Protein AF-A0A1V5LMK2-F1 (afdb_monomer_lite)

Sequence (177 aa):
MLDIDRYEDEAGDRGRWYGKYRAFVRDTRDPERLGRLRLEIPAVLGVGPEHWSQWASPCLPYGGNPDCGFYLIPEVGASVWAEFEGGDVQSPIWSGVWLAGTNPGEMPAEAAASPTTCKVLKTAAGHVLLFEDAPDGMRVTLASAGDLIFSDGAGSEIRLTGGAIRIQAAGQVLINS

Radius of gyration: 23.3 Å; chains: 1; bounding box: 78×41×58 Å

Foldseek 3Di:
DDDPPPPDDPPPPVQFAADKFKWFFADQPDPVPQLWTWIDGCVRQRDDPVSTADGAHEPFPFDPDPPDGDDDRDDGGFIWIWGADRRDSNHIHTYDGDWPQDVVTPDDVQCVVPVPFKDWDADPLGFIFIAGRPPVDGDTDGDDNAKDWDDPVPWFIWIDGPNDTDGDDPDDDDDDD

Secondary structure (DSSP, 8-state):
---------SSS-TT---S-EEEEEEE---TT-S--BEEE-TTTT-SSGGGPPS-BEE--SSB-STT-B---PPPTT-EEEEEEGGG-TTSEEEEEE-----SS-SS-HHHHHSTTTEEEEE-TT--EEEEE--TTT-EEEEE-SS-EEEE-SSS-EEEEETTEEEEE-SS------

Structure (mmCIF, N/CA/C/O backbone):
data_AF-A0A1V5LMK2-F1
#
_entry.id   AF-A0A1V5LMK2-F1
#
loop_
_atom_site.group_PDB
_atom_site.id
_atom_site.type_symbol
_atom_site.label_atom_id
_atom_site.label_alt_id
_atom_site.label_comp_id
_atom_site.label_asym_id
_atom_site.label_entity_id
_atom_site.label_seq_id
_atom_site.pdbx_PDB_ins_code
_atom_site.Cartn_x
_atom_site.Cartn_y
_atom_site.Cartn_z
_atom_site.occupancy
_atom_site.B_iso_or_equiv
_atom_site.auth_seq_id
_atom_site.auth_comp_id
_atom_site.auth_asym_id
_atom_site.auth_atom_id
_atom_site.pdbx_PDB_model_num
ATOM 1 N N . MET A 1 1 ? 52.773 17.654 -7.314 1.00 42.59 1 MET A N 1
ATOM 2 C CA . MET A 1 1 ? 52.329 17.139 -8.621 1.00 42.59 1 MET A CA 1
ATOM 3 C C . MET A 1 1 ? 51.916 15.710 -8.341 1.00 42.59 1 MET A C 1
ATOM 5 O O . MET A 1 1 ? 52.795 14.892 -8.138 1.00 42.59 1 MET A O 1
ATOM 9 N N . LEU A 1 2 ? 50.628 15.502 -8.059 1.00 40.47 2 LEU A N 1
ATOM 10 C CA . LEU A 1 2 ? 50.085 14.210 -7.635 1.00 40.47 2 LEU A CA 1
ATOM 11 C C . LEU A 1 2 ? 49.504 13.497 -8.853 1.00 40.47 2 LEU A C 1
ATOM 13 O O . LEU A 1 2 ? 48.941 14.152 -9.733 1.00 40.47 2 LEU A O 1
ATOM 17 N N . ASP A 1 3 ? 49.732 12.191 -8.871 1.00 40.56 3 ASP A N 1
ATOM 18 C CA . ASP A 1 3 ? 49.658 11.291 -10.010 1.00 40.56 3 ASP A CA 1
ATOM 19 C C . ASP A 1 3 ? 48.294 11.215 -10.705 1.00 40.56 3 ASP A C 1
ATOM 21 O O . ASP A 1 3 ? 47.223 11.319 -10.107 1.00 40.56 3 ASP A O 1
ATOM 25 N N . ILE A 1 4 ? 48.396 11.024 -12.019 1.00 51.50 4 ILE A N 1
ATOM 26 C CA . ILE A 1 4 ? 47.347 10.947 -13.039 1.00 51.50 4 ILE A CA 1
ATOM 27 C C . ILE A 1 4 ? 46.766 9.518 -13.144 1.00 51.50 4 ILE A C 1
ATOM 29 O O . ILE A 1 4 ? 46.299 9.101 -14.195 1.00 51.50 4 ILE A O 1
ATOM 33 N N . ASP A 1 5 ? 46.675 8.766 -12.046 1.00 45.56 5 ASP A N 1
ATOM 34 C CA . ASP A 1 5 ? 46.063 7.420 -12.054 1.00 45.56 5 ASP A CA 1
ATOM 35 C C . ASP A 1 5 ? 44.532 7.471 -11.925 1.00 45.56 5 ASP A C 1
ATOM 37 O O . ASP A 1 5 ? 43.902 6.810 -11.102 1.00 45.56 5 ASP A O 1
ATOM 41 N N . ARG A 1 6 ? 43.908 8.293 -12.770 1.00 50.88 6 ARG A N 1
ATOM 42 C CA . ARG A 1 6 ? 42.454 8.390 -12.929 1.00 50.88 6 ARG A CA 1
ATOM 43 C C . ARG A 1 6 ? 42.060 7.933 -14.333 1.00 50.88 6 ARG A C 1
ATOM 45 O O . ARG A 1 6 ? 41.494 8.710 -15.089 1.00 50.88 6 ARG A O 1
ATOM 52 N N . TYR A 1 7 ? 42.414 6.699 -14.692 1.00 45.28 7 TYR A N 1
ATOM 53 C CA . TYR A 1 7 ? 42.065 6.099 -15.987 1.00 45.28 7 TYR A CA 1
ATOM 54 C C . TYR A 1 7 ? 41.917 4.569 -15.926 1.00 45.28 7 TYR A C 1
ATOM 56 O O . TYR A 1 7 ? 42.519 3.861 -16.718 1.00 45.28 7 TYR A O 1
ATOM 64 N N . GLU A 1 8 ? 41.071 4.047 -15.035 1.00 47.47 8 GLU A N 1
ATOM 65 C CA . GLU A 1 8 ? 40.502 2.693 -15.189 1.00 47.47 8 GLU A CA 1
ATOM 66 C C . GLU A 1 8 ? 39.057 2.637 -14.663 1.00 47.47 8 GLU A C 1
ATOM 68 O O . GLU A 1 8 ? 38.775 1.943 -13.694 1.00 47.47 8 GLU A O 1
ATOM 73 N N . ASP A 1 9 ? 38.119 3.374 -15.277 1.00 49.19 9 ASP A N 1
ATOM 74 C CA . ASP A 1 9 ? 36.693 3.215 -14.927 1.00 49.19 9 ASP A CA 1
ATOM 75 C C . ASP A 1 9 ? 35.714 3.462 -16.096 1.00 49.19 9 ASP A C 1
ATOM 77 O O . ASP A 1 9 ? 34.668 4.083 -15.946 1.00 49.19 9 ASP A O 1
ATOM 81 N N . GLU A 1 10 ? 36.032 2.975 -17.304 1.00 46.38 10 GLU A N 1
ATOM 82 C CA . GLU A 1 10 ? 35.121 3.057 -18.471 1.00 46.38 10 GLU A CA 1
ATOM 83 C C . GLU A 1 10 ? 34.583 1.695 -18.963 1.00 46.38 10 GLU A C 1
ATOM 85 O O . GLU A 1 10 ? 34.046 1.583 -20.070 1.00 46.38 10 GLU A O 1
ATOM 90 N N . ALA A 1 11 ? 34.664 0.647 -18.134 1.00 46.28 11 ALA A N 1
ATOM 91 C CA . ALA A 1 11 ? 34.114 -0.678 -18.455 1.00 46.28 11 ALA A CA 1
ATOM 92 C C . ALA A 1 11 ? 32.993 -1.164 -17.510 1.00 46.28 11 ALA A C 1
ATOM 94 O O . ALA A 1 11 ? 32.276 -2.094 -17.874 1.00 46.28 11 ALA A O 1
ATOM 95 N N . GLY A 1 12 ? 32.798 -0.545 -16.336 1.00 47.97 12 GLY A N 1
ATOM 96 C CA . GLY A 1 12 ? 31.857 -1.020 -15.304 1.00 47.97 12 GLY A CA 1
ATOM 97 C C . GLY A 1 12 ? 30.415 -0.498 -15.393 1.00 47.97 12 GLY A C 1
ATOM 98 O O . GLY A 1 12 ? 29.523 -1.086 -14.781 1.00 47.97 12 GLY A O 1
ATOM 99 N N . ASP A 1 13 ? 30.169 0.572 -16.158 1.00 56.38 13 ASP A N 1
ATOM 100 C CA . ASP A 1 13 ? 28.913 1.345 -16.085 1.00 56.38 13 ASP A CA 1
ATOM 101 C C . ASP A 1 13 ? 28.023 1.253 -17.344 1.00 56.38 13 ASP A C 1
ATOM 103 O O . ASP A 1 13 ? 26.894 1.740 -17.388 1.00 56.38 13 ASP A O 1
ATOM 107 N N . ARG A 1 14 ? 28.490 0.576 -18.401 1.00 59.84 14 ARG A N 1
ATOM 108 C CA . ARG A 1 14 ? 27.712 0.374 -19.636 1.00 59.84 14 ARG A CA 1
ATOM 109 C C . ARG A 1 14 ? 26.662 -0.724 -19.441 1.00 59.84 14 ARG A C 1
ATOM 111 O O . ARG A 1 14 ? 26.845 -1.849 -19.892 1.00 59.84 14 ARG A O 1
ATOM 118 N N . GLY A 1 15 ? 25.567 -0.395 -18.762 1.00 77.06 15 GLY A N 1
ATOM 119 C CA . GLY A 1 15 ? 24.418 -1.293 -18.575 1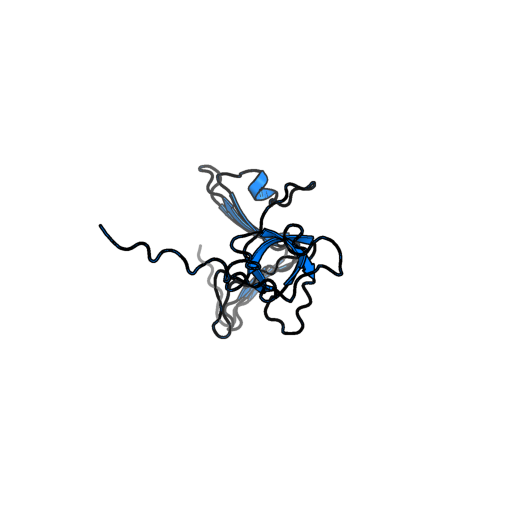.00 77.06 15 GLY A CA 1
ATOM 120 C C . GLY A 1 15 ? 23.836 -1.321 -17.164 1.00 77.06 15 GLY A C 1
ATOM 121 O O . GLY A 1 15 ? 22.973 -2.155 -16.893 1.00 77.06 15 GLY A O 1
ATOM 122 N N . ARG A 1 16 ? 24.295 -0.439 -16.271 1.00 92.19 16 ARG A N 1
ATOM 123 C CA . ARG A 1 16 ? 23.738 -0.286 -14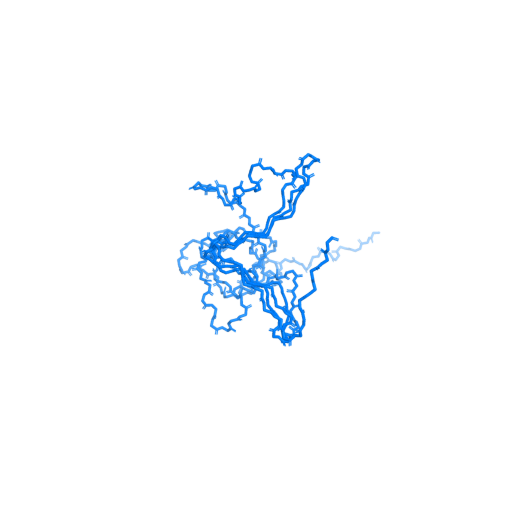.927 1.00 92.19 16 ARG A CA 1
ATOM 124 C C . ARG A 1 16 ? 22.687 0.819 -14.905 1.00 92.19 16 ARG A C 1
ATOM 126 O O . ARG A 1 16 ? 22.849 1.862 -15.532 1.00 92.19 16 ARG A O 1
ATOM 133 N N . TRP A 1 17 ? 21.607 0.577 -14.172 1.00 93.94 17 TRP A N 1
ATOM 134 C CA . TRP A 1 17 ? 20.465 1.482 -14.068 1.00 93.94 17 TRP A CA 1
ATOM 135 C C . TRP A 1 17 ? 20.308 1.954 -12.630 1.00 93.94 17 TRP A C 1
ATOM 137 O O . TRP A 1 17 ? 19.634 1.324 -11.816 1.00 93.94 17 TRP A O 1
ATOM 147 N N . TYR A 1 18 ? 20.976 3.055 -12.302 1.00 94.06 18 TYR A N 1
ATOM 148 C CA . TYR A 1 18 ? 20.921 3.636 -10.966 1.00 94.06 18 TYR A CA 1
ATOM 149 C C . TYR A 1 18 ? 19.810 4.680 -10.846 1.00 94.06 18 TYR A C 1
ATOM 151 O O . TYR A 1 18 ? 19.643 5.544 -11.706 1.00 94.06 18 TYR A O 1
ATOM 159 N N . GLY A 1 19 ? 19.099 4.645 -9.719 1.00 95.00 19 GLY A N 1
ATOM 160 C CA . GLY A 1 19 ? 18.057 5.608 -9.374 1.00 95.00 19 GLY A CA 1
ATOM 161 C C . GLY A 1 19 ? 16.657 5.003 -9.373 1.00 95.00 19 GLY A C 1
ATOM 162 O O . GLY A 1 19 ? 16.488 3.786 -9.383 1.00 95.00 19 GLY A O 1
ATOM 163 N N . LYS A 1 20 ? 15.651 5.883 -9.322 1.00 97.69 20 LYS A N 1
ATOM 164 C CA . LYS A 1 20 ? 14.232 5.516 -9.288 1.00 97.69 20 LYS A CA 1
ATOM 165 C C . LYS A 1 20 ? 13.582 5.773 -10.641 1.00 97.69 20 LYS A C 1
ATOM 167 O O . LYS A 1 20 ? 13.684 6.871 -11.187 1.00 97.69 20 LYS A O 1
ATOM 172 N N . TYR A 1 21 ? 12.844 4.789 -11.131 1.00 97.94 21 TYR A N 1
ATOM 173 C CA . TYR A 1 21 ? 12.159 4.829 -12.417 1.00 97.94 21 TYR A CA 1
ATOM 174 C C . TYR A 1 21 ? 10.651 4.729 -12.219 1.00 97.94 21 TYR A C 1
ATOM 176 O O . TYR A 1 21 ? 10.168 3.985 -11.367 1.00 97.94 21 TYR A O 1
ATOM 184 N N . ARG A 1 22 ? 9.886 5.498 -12.999 1.00 97.62 22 ARG A N 1
ATOM 185 C CA . ARG A 1 22 ? 8.422 5.400 -13.000 1.00 97.62 22 ARG A CA 1
ATOM 186 C C . ARG A 1 22 ? 8.023 4.032 -13.538 1.00 97.62 22 ARG A C 1
ATOM 188 O O . ARG A 1 22 ? 8.468 3.650 -14.621 1.00 97.62 22 ARG A O 1
ATOM 195 N N . ALA A 1 23 ? 7.174 3.338 -12.796 1.00 97.81 23 ALA A N 1
ATOM 196 C CA . ALA A 1 23 ? 6.692 2.028 -13.172 1.00 97.81 23 ALA A CA 1
ATOM 197 C C . ALA A 1 23 ? 5.205 1.861 -12.864 1.00 97.81 23 ALA A C 1
ATOM 199 O O . ALA A 1 23 ? 4.653 2.534 -11.988 1.00 97.81 23 ALA A O 1
ATOM 200 N N . PHE A 1 24 ? 4.580 0.936 -13.585 1.00 97.50 24 PHE A N 1
ATOM 201 C CA . PHE A 1 24 ? 3.186 0.558 -13.399 1.00 97.50 24 PHE A CA 1
ATOM 202 C C . PHE A 1 24 ? 3.090 -0.922 -13.060 1.00 97.50 24 PHE A C 1
ATOM 204 O O . PHE A 1 24 ? 3.737 -1.756 -13.697 1.00 97.50 24 PHE A O 1
ATOM 211 N N . VAL A 1 25 ? 2.260 -1.260 -12.079 1.00 97.88 25 VAL A N 1
ATOM 212 C CA . VAL A 1 25 ? 2.021 -2.649 -11.684 1.00 97.88 25 VAL A CA 1
ATOM 213 C C . VAL A 1 25 ? 1.224 -3.358 -12.773 1.00 97.88 25 VAL A C 1
ATOM 215 O O . VAL A 1 25 ? 0.182 -2.874 -13.223 1.00 97.88 25 VAL A O 1
ATOM 218 N N . ARG A 1 26 ? 1.707 -4.523 -13.199 1.00 98.12 26 ARG A N 1
ATOM 219 C CA . ARG A 1 26 ? 1.085 -5.333 -14.254 1.00 98.12 26 ARG A CA 1
ATOM 220 C C . ARG A 1 26 ? 0.679 -6.725 -13.792 1.00 98.12 26 ARG A C 1
ATOM 222 O O . ARG A 1 26 ? -0.303 -7.256 -14.300 1.00 98.12 26 ARG A O 1
ATOM 229 N N . ASP A 1 27 ? 1.375 -7.287 -12.806 1.00 97.88 27 ASP A N 1
ATOM 230 C CA . ASP A 1 27 ? 0.993 -8.558 -12.189 1.00 97.88 27 ASP A CA 1
ATOM 231 C C . ASP A 1 27 ? 1.322 -8.570 -10.694 1.00 97.88 27 ASP A C 1
ATOM 233 O O . ASP A 1 27 ? 2.418 -8.181 -10.290 1.00 97.88 27 ASP A O 1
ATOM 237 N N . THR A 1 28 ? 0.371 -9.042 -9.891 1.00 97.12 28 THR A N 1
ATOM 238 C CA . THR A 1 28 ? 0.468 -9.194 -8.430 1.00 97.12 28 THR A CA 1
ATOM 239 C C . THR A 1 28 ? 0.447 -10.665 -7.996 1.00 97.12 28 THR A C 1
ATOM 241 O O . THR A 1 28 ? 0.516 -10.964 -6.805 1.00 97.12 28 THR A O 1
ATOM 244 N N . ARG A 1 29 ? 0.340 -11.613 -8.940 1.00 96.94 29 ARG A N 1
ATOM 245 C CA . ARG A 1 29 ? 0.211 -13.056 -8.669 1.00 96.94 29 ARG A CA 1
ATOM 246 C C . ARG A 1 29 ? 1.571 -13.708 -8.433 1.00 96.94 29 ARG A C 1
ATOM 248 O O . ARG A 1 29 ? 1.967 -14.620 -9.159 1.00 96.94 29 ARG A O 1
ATOM 255 N N . ASP A 1 30 ? 2.284 -13.220 -7.426 1.00 97.06 30 ASP A N 1
ATOM 256 C CA . ASP A 1 30 ? 3.592 -13.738 -7.037 1.00 97.06 30 ASP A CA 1
ATOM 257 C C . ASP A 1 30 ? 3.495 -15.223 -6.628 1.00 97.06 30 ASP A C 1
ATOM 259 O O . ASP A 1 30 ? 2.848 -15.536 -5.620 1.00 97.06 30 ASP A O 1
ATOM 263 N N . PRO A 1 31 ? 4.143 -16.152 -7.361 1.00 97.12 31 PRO A N 1
ATOM 264 C CA . PRO A 1 31 ? 4.086 -17.577 -7.046 1.00 97.12 31 PRO A CA 1
ATOM 265 C C . PRO A 1 31 ? 4.728 -17.921 -5.695 1.00 97.12 31 PRO A C 1
ATOM 267 O O . PRO A 1 31 ? 4.338 -18.913 -5.082 1.00 97.12 31 PRO A O 1
ATOM 270 N N . GLU A 1 32 ? 5.671 -17.108 -5.209 1.00 96.75 32 GLU A N 1
ATOM 271 C CA . GLU A 1 32 ? 6.352 -17.332 -3.924 1.00 96.75 32 GLU A CA 1
ATOM 272 C C . GLU A 1 32 ? 5.689 -16.590 -2.760 1.00 96.75 32 GLU A C 1
ATOM 274 O O . GLU A 1 32 ? 6.059 -16.810 -1.610 1.00 96.75 32 GLU A O 1
ATOM 279 N N . ARG A 1 33 ? 4.670 -15.762 -3.034 1.00 93.50 33 ARG A N 1
ATOM 280 C CA . ARG A 1 33 ? 3.903 -15.015 -2.019 1.00 93.50 33 ARG A CA 1
ATOM 281 C C . ARG A 1 33 ? 4.780 -14.129 -1.123 1.00 93.50 33 ARG A C 1
ATOM 283 O O . ARG A 1 33 ? 4.515 -13.991 0.067 1.00 93.50 33 ARG A O 1
ATOM 290 N N . LEU A 1 34 ? 5.800 -13.509 -1.708 1.00 94.81 34 LEU A N 1
ATOM 291 C CA . LEU A 1 34 ? 6.728 -12.598 -1.036 1.00 94.81 34 LEU A CA 1
ATOM 292 C C . LEU A 1 34 ? 6.326 -11.124 -1.206 1.00 94.81 34 LEU A C 1
ATOM 294 O O . LEU A 1 34 ? 7.040 -10.236 -0.750 1.00 94.81 34 LEU A O 1
ATOM 298 N N . GLY A 1 35 ? 5.203 -10.845 -1.874 1.00 95.69 35 GLY A N 1
ATOM 299 C CA . GLY A 1 35 ? 4.771 -9.482 -2.195 1.00 95.69 35 GLY A CA 1
ATOM 300 C C . GLY A 1 35 ? 5.497 -8.891 -3.404 1.00 95.69 35 GLY A C 1
ATOM 301 O O . GLY A 1 35 ? 5.582 -7.668 -3.540 1.00 95.69 35 GLY A O 1
ATOM 302 N N . ARG A 1 36 ? 6.048 -9.745 -4.278 1.00 98.19 36 ARG A N 1
ATOM 303 C CA . ARG A 1 36 ? 6.710 -9.295 -5.504 1.00 98.19 36 ARG A CA 1
ATOM 304 C C . ARG A 1 36 ? 5.701 -8.873 -6.563 1.00 98.19 36 ARG A C 1
ATOM 306 O O . ARG A 1 36 ? 4.584 -9.384 -6.615 1.00 98.19 36 ARG A O 1
ATOM 313 N N . LEU A 1 37 ? 6.123 -7.976 -7.449 1.00 98.50 37 LEU A N 1
ATOM 314 C CA . LEU A 1 37 ? 5.290 -7.440 -8.529 1.00 98.50 37 LEU A CA 1
ATOM 315 C C . LEU A 1 37 ? 5.981 -7.588 -9.882 1.00 98.50 37 LEU A C 1
ATOM 317 O O . LEU A 1 37 ? 7.195 -7.439 -9.970 1.00 98.50 37 LEU A O 1
ATOM 321 N N . ARG A 1 38 ? 5.221 -7.809 -10.957 1.00 98.38 38 ARG A N 1
ATOM 322 C CA . ARG A 1 38 ? 5.725 -7.515 -12.307 1.00 98.38 38 ARG A CA 1
ATOM 323 C C . ARG A 1 38 ? 5.396 -6.082 -12.666 1.00 98.38 38 ARG A C 1
ATOM 325 O O . ARG A 1 38 ? 4.249 -5.650 -12.519 1.00 98.38 38 ARG A O 1
ATOM 332 N N . LEU A 1 39 ? 6.403 -5.373 -13.154 1.00 98.56 39 LEU A N 1
ATOM 333 C CA . LEU A 1 39 ? 6.328 -3.955 -13.450 1.00 98.56 39 LEU A CA 1
ATOM 334 C C . LEU A 1 39 ? 6.522 -3.709 -14.942 1.00 98.56 39 LEU A C 1
ATOM 336 O O . LEU A 1 39 ? 7.379 -4.315 -15.578 1.00 98.56 39 LEU A O 1
ATOM 340 N N . GLU A 1 40 ? 5.776 -2.759 -15.484 1.00 98.44 40 GLU A N 1
ATOM 341 C CA . GLU A 1 40 ? 6.137 -2.095 -16.732 1.00 98.44 40 GLU A CA 1
ATOM 342 C C . GLU A 1 40 ? 6.960 -0.856 -16.391 1.00 98.44 40 GLU A C 1
ATOM 344 O O . GLU A 1 40 ? 6.492 0.002 -15.640 1.00 98.44 40 GLU A O 1
ATOM 349 N N . ILE A 1 41 ? 8.183 -0.773 -16.921 1.00 98.06 41 ILE A N 1
ATOM 350 C CA . ILE A 1 41 ? 9.141 0.304 -16.634 1.00 98.06 41 ILE A CA 1
ATOM 351 C C . ILE A 1 41 ? 9.524 0.967 -17.968 1.00 98.06 41 ILE A C 1
ATOM 353 O O . ILE A 1 41 ? 10.566 0.627 -18.540 1.00 98.06 41 ILE A O 1
ATOM 357 N N . PRO A 1 42 ? 8.711 1.908 -18.491 1.00 97.00 42 PRO A N 1
ATOM 358 C CA . PRO A 1 42 ? 8.852 2.403 -19.864 1.00 97.00 42 PRO A CA 1
ATOM 359 C C . PRO A 1 42 ? 10.236 2.961 -20.201 1.00 97.00 42 PRO A C 1
ATOM 361 O O . PRO A 1 42 ? 10.732 2.761 -21.303 1.00 97.00 42 PRO A O 1
ATOM 364 N N . ALA A 1 43 ? 10.873 3.638 -19.242 1.00 96.25 43 ALA A N 1
ATOM 365 C CA . ALA A 1 43 ? 12.173 4.277 -19.438 1.00 96.25 43 ALA A CA 1
ATOM 366 C C . ALA A 1 43 ? 13.362 3.297 -19.489 1.00 96.25 43 ALA A C 1
ATOM 368 O O . ALA A 1 43 ? 14.449 3.710 -19.881 1.00 96.25 43 ALA A O 1
ATOM 369 N N . VAL A 1 44 ? 13.175 2.039 -19.068 1.00 96.19 44 VAL A N 1
ATOM 370 C CA . VAL A 1 44 ? 14.266 1.060 -18.903 1.00 96.19 44 VAL A CA 1
ATOM 371 C C . VAL A 1 44 ? 14.023 -0.197 -19.728 1.00 96.19 44 VAL A C 1
ATOM 373 O O . VAL A 1 44 ? 14.898 -0.624 -20.474 1.00 96.19 44 VAL A O 1
ATOM 376 N N . LEU A 1 45 ? 12.834 -0.787 -19.605 1.00 96.25 45 LEU A N 1
ATOM 377 C CA . LEU A 1 45 ? 12.500 -2.070 -20.224 1.00 96.25 45 LEU A CA 1
ATOM 378 C C . LEU A 1 45 ? 11.658 -1.936 -21.493 1.00 96.25 45 LEU A C 1
ATOM 380 O O . LEU A 1 45 ? 11.616 -2.876 -22.281 1.00 96.25 45 LEU A O 1
ATOM 384 N N . GLY A 1 46 ? 11.022 -0.781 -21.705 1.00 95.88 46 GLY A N 1
ATOM 385 C CA . GLY A 1 46 ? 10.046 -0.568 -22.770 1.00 95.88 46 GLY A CA 1
ATOM 386 C C . GLY A 1 46 ? 8.603 -0.752 -22.296 1.00 95.88 46 GLY A C 1
ATOM 387 O O . GLY A 1 46 ? 8.316 -0.815 -21.099 1.00 95.88 46 GLY A O 1
ATOM 388 N N . VAL A 1 47 ? 7.679 -0.780 -23.255 1.00 96.69 47 VAL A N 1
ATOM 389 C CA . VAL A 1 47 ? 6.229 -0.859 -23.026 1.00 96.69 47 VAL A CA 1
ATOM 390 C C . VAL A 1 47 ? 5.700 -2.097 -23.731 1.00 96.69 47 VAL A C 1
ATOM 392 O O . VAL A 1 47 ? 6.050 -2.320 -24.883 1.00 96.69 47 VAL A O 1
ATOM 395 N N . GLY A 1 48 ? 4.834 -2.861 -23.067 1.00 95.25 48 GLY A N 1
ATOM 396 C CA . GLY A 1 48 ? 4.251 -4.086 -23.616 1.00 95.25 48 GLY A CA 1
ATOM 397 C C . GLY A 1 48 ? 4.458 -5.298 -22.697 1.00 95.25 48 GLY A C 1
ATOM 398 O O . GLY A 1 48 ? 5.394 -5.298 -21.895 1.00 95.25 48 GLY A O 1
ATOM 399 N N . PRO A 1 49 ? 3.592 -6.329 -22.765 1.00 94.94 49 PRO A N 1
ATOM 400 C CA . PRO A 1 49 ? 3.687 -7.535 -21.931 1.00 94.94 49 PRO A CA 1
ATOM 401 C C . PRO A 1 49 ? 5.025 -8.282 -21.996 1.00 94.94 49 PRO A C 1
ATOM 403 O O . PRO A 1 49 ? 5.447 -8.895 -21.018 1.00 94.94 49 PRO A O 1
ATOM 406 N N . GLU A 1 50 ? 5.696 -8.227 -23.139 1.00 95.94 50 GLU A N 1
ATOM 407 C CA . GLU A 1 50 ? 7.014 -8.803 -23.401 1.00 95.94 50 GLU A CA 1
ATOM 408 C C . GLU A 1 50 ? 8.160 -8.045 -22.712 1.00 95.94 50 GLU A C 1
ATOM 410 O O . GLU A 1 50 ? 9.249 -8.591 -22.551 1.00 95.94 50 GLU A O 1
ATOM 415 N N . HIS A 1 51 ? 7.894 -6.811 -22.278 1.00 96.44 51 HIS A N 1
ATOM 416 C CA . HIS A 1 51 ? 8.838 -5.898 -21.635 1.00 96.44 51 HIS A CA 1
ATOM 417 C C . HIS A 1 51 ? 8.618 -5.775 -20.120 1.00 96.44 51 HIS A C 1
ATOM 419 O O . HIS A 1 51 ? 9.232 -4.935 -19.462 1.00 96.44 51 HIS A O 1
ATOM 425 N N . TRP A 1 52 ? 7.730 -6.582 -19.534 1.00 98.00 52 TRP A N 1
ATOM 426 C CA . TRP A 1 52 ? 7.544 -6.576 -18.086 1.00 98.00 52 TRP A CA 1
ATOM 427 C C . TRP A 1 52 ? 8.792 -7.091 -17.368 1.00 98.00 52 TRP A C 1
ATOM 429 O O . TRP A 1 52 ? 9.479 -7.999 -17.837 1.00 98.00 52 TRP A O 1
ATOM 439 N N . SER A 1 53 ? 9.070 -6.514 -16.203 1.00 98.19 53 SER A N 1
ATOM 440 C CA . SER A 1 53 ? 10.203 -6.897 -15.371 1.00 98.19 53 SER A CA 1
ATOM 441 C C . SER A 1 53 ? 10.108 -8.352 -14.897 1.00 98.19 53 SER A C 1
ATOM 443 O O . SER A 1 53 ? 9.029 -8.957 -14.851 1.00 98.19 53 SER A O 1
ATOM 445 N N . GLN A 1 54 ? 11.237 -8.881 -14.419 1.00 97.62 54 GLN A N 1
ATOM 446 C CA . GLN A 1 54 ? 11.210 -9.995 -13.469 1.00 97.62 54 GLN A CA 1
ATOM 447 C C . GLN A 1 54 ? 10.383 -9.616 -12.225 1.00 97.62 54 GLN A C 1
ATOM 449 O O . GLN A 1 54 ? 9.999 -8.456 -12.040 1.00 97.62 54 GLN A O 1
ATOM 454 N N . TRP A 1 55 ? 10.092 -10.593 -11.365 1.00 98.38 55 TRP A N 1
ATOM 455 C CA . TRP A 1 55 ? 9.403 -10.342 -10.099 1.00 98.38 55 TRP A CA 1
ATOM 456 C C . TRP A 1 55 ? 10.211 -9.376 -9.227 1.00 98.38 55 TRP A C 1
ATOM 458 O O . TRP A 1 55 ? 11.246 -9.744 -8.683 1.00 98.38 55 TRP A O 1
ATOM 468 N N . ALA A 1 56 ? 9.723 -8.144 -9.106 1.00 98.62 56 ALA A N 1
ATOM 469 C CA . ALA A 1 56 ? 10.359 -7.082 -8.354 1.00 98.62 56 ALA A CA 1
ATOM 470 C C . ALA A 1 56 ? 10.150 -7.276 -6.856 1.00 98.62 56 ALA A C 1
ATOM 472 O O . ALA A 1 56 ? 9.008 -7.386 -6.405 1.00 98.62 56 ALA A O 1
ATOM 473 N N . SER A 1 57 ? 11.240 -7.295 -6.096 1.00 98.12 57 SER A N 1
ATOM 474 C CA . SER A 1 57 ? 11.219 -7.422 -4.638 1.00 98.12 57 SER A CA 1
ATOM 475 C C . SER A 1 57 ? 10.612 -6.180 -3.980 1.00 98.12 57 SER A C 1
ATOM 477 O O . SER A 1 57 ? 10.872 -5.064 -4.431 1.00 98.12 57 SER A O 1
ATOM 479 N N . PRO A 1 58 ? 9.802 -6.322 -2.920 1.00 97.50 58 PRO A N 1
ATOM 480 C CA . PRO A 1 58 ? 9.236 -5.168 -2.241 1.00 97.50 58 PRO A CA 1
ATOM 481 C C . PRO A 1 58 ? 10.255 -4.505 -1.304 1.00 97.50 58 PRO A C 1
ATOM 483 O O . PRO A 1 58 ? 10.933 -5.173 -0.525 1.00 97.50 58 PRO A O 1
ATOM 486 N N . CYS A 1 59 ? 10.301 -3.175 -1.300 1.00 97.19 59 CYS A N 1
ATOM 487 C CA . CYS A 1 59 ? 10.976 -2.384 -0.270 1.00 97.19 59 CYS A CA 1
ATOM 488 C C . CYS A 1 59 ? 9.935 -1.876 0.747 1.00 97.19 59 CYS A C 1
ATOM 490 O O . CYS A 1 59 ? 9.480 -0.731 0.679 1.00 97.19 59 CYS A O 1
ATOM 492 N N . LEU A 1 60 ? 9.484 -2.764 1.644 1.00 95.75 60 LEU A N 1
ATOM 493 C CA . LEU A 1 60 ? 8.453 -2.453 2.646 1.00 95.75 60 LEU A CA 1
ATOM 494 C C . LEU A 1 60 ? 9.027 -1.655 3.831 1.00 95.75 60 LEU A C 1
ATOM 496 O O . LEU A 1 60 ? 10.178 -1.871 4.209 1.00 95.75 60 LEU A O 1
ATOM 500 N N . PRO A 1 61 ? 8.231 -0.781 4.478 1.00 95.50 61 PRO A N 1
ATOM 501 C CA . PRO A 1 61 ? 8.720 0.062 5.572 1.00 95.50 61 PRO A CA 1
ATOM 502 C C . PRO A 1 61 ? 8.931 -0.692 6.894 1.00 95.50 61 PRO A C 1
ATOM 504 O O . PRO A 1 61 ? 9.617 -0.190 7.780 1.00 95.50 61 PRO A O 1
ATOM 507 N N . TYR A 1 62 ? 8.331 -1.873 7.058 1.00 95.69 62 TYR A N 1
ATOM 508 C CA . TYR A 1 62 ? 8.484 -2.710 8.246 1.00 95.69 62 TYR A CA 1
ATOM 509 C C . TYR A 1 62 ? 8.199 -4.175 7.906 1.00 95.69 62 TYR A C 1
ATOM 511 O O . TYR A 1 62 ? 7.288 -4.462 7.128 1.00 95.69 62 TYR A O 1
ATOM 519 N N . GLY A 1 63 ? 8.952 -5.098 8.502 1.00 93.38 63 GLY A N 1
ATOM 520 C CA . GLY A 1 63 ? 8.839 -6.542 8.284 1.00 93.38 63 GLY A CA 1
ATOM 521 C C . GLY A 1 63 ? 10.209 -7.208 8.159 1.00 93.38 63 GLY A C 1
ATOM 522 O O . GLY A 1 63 ? 11.224 -6.623 8.531 1.00 93.38 63 GLY A O 1
ATOM 523 N N . GLY A 1 64 ? 10.235 -8.436 7.634 1.00 90.38 64 GLY A N 1
ATOM 524 C CA . GLY A 1 64 ? 11.467 -9.221 7.447 1.00 90.38 64 GLY A CA 1
ATOM 525 C C . GLY A 1 64 ? 11.811 -10.153 8.615 1.00 90.38 64 GLY A C 1
ATOM 526 O O . GLY A 1 64 ? 12.782 -10.904 8.542 1.00 90.38 64 GLY A O 1
ATOM 527 N N . ASN A 1 65 ? 10.990 -10.156 9.667 1.00 95.56 65 ASN A N 1
ATOM 528 C CA . ASN A 1 65 ? 11.017 -11.144 10.741 1.00 95.56 65 ASN A CA 1
ATOM 529 C C . ASN A 1 65 ? 9.765 -12.041 10.678 1.00 95.56 65 ASN A C 1
ATOM 531 O O . ASN A 1 65 ? 8.797 -11.694 9.996 1.00 95.56 65 ASN A O 1
ATOM 535 N N . PRO A 1 66 ? 9.768 -13.197 11.367 1.00 96.00 66 PRO A N 1
ATOM 536 C CA . PRO A 1 66 ? 8.596 -14.063 11.423 1.00 96.00 66 PRO A CA 1
ATOM 537 C C . PRO A 1 66 ? 7.364 -13.331 11.976 1.00 96.00 66 PRO A C 1
ATOM 539 O O . PRO A 1 66 ? 7.432 -12.745 13.053 1.00 96.00 66 PRO A O 1
ATOM 542 N N . ASP A 1 67 ? 6.252 -13.414 11.241 1.00 91.81 67 ASP A N 1
ATOM 543 C CA . ASP A 1 67 ? 4.910 -12.966 11.651 1.00 91.81 67 ASP A CA 1
ATOM 544 C C . ASP A 1 67 ? 4.787 -11.476 12.043 1.00 91.81 67 ASP A C 1
ATOM 546 O O . ASP A 1 67 ? 4.045 -11.103 12.949 1.00 91.81 67 ASP A O 1
ATOM 550 N N . CYS A 1 68 ? 5.516 -10.587 11.356 1.00 93.12 68 CYS A N 1
ATOM 551 C CA . CYS A 1 68 ? 5.323 -9.142 11.491 1.00 93.12 68 CYS A CA 1
ATOM 552 C C . CYS A 1 68 ? 5.577 -8.386 10.179 1.00 93.12 68 CYS A C 1
ATOM 554 O O . CYS A 1 68 ? 6.347 -8.822 9.319 1.00 93.12 68 CYS A O 1
ATOM 556 N N . GLY A 1 69 ? 4.953 -7.216 10.026 1.00 92.44 69 GLY A N 1
ATOM 557 C CA . GLY A 1 69 ? 5.268 -6.316 8.922 1.00 92.44 69 GLY A CA 1
ATOM 558 C C . GLY A 1 69 ? 4.173 -5.318 8.575 1.00 92.44 69 GLY A C 1
ATOM 559 O O . GLY A 1 69 ? 3.058 -5.362 9.090 1.00 92.44 69 GLY A O 1
ATOM 560 N N . PHE A 1 70 ? 4.516 -4.413 7.666 1.00 95.06 70 PHE A N 1
ATOM 561 C CA . PHE A 1 70 ? 3.604 -3.481 7.019 1.00 95.06 70 PHE A CA 1
ATOM 562 C C . PHE A 1 70 ? 3.392 -3.936 5.573 1.00 95.06 70 PHE A C 1
ATOM 564 O O . PHE A 1 70 ? 4.116 -3.544 4.657 1.00 95.06 70 PHE A O 1
ATOM 571 N N . TYR A 1 71 ? 2.425 -4.835 5.392 1.00 94.12 71 TYR A N 1
ATOM 572 C CA . TYR A 1 71 ? 2.203 -5.556 4.142 1.00 94.12 71 TYR A CA 1
ATOM 573 C C . TYR A 1 71 ? 1.037 -4.945 3.352 1.00 94.12 71 TYR A C 1
ATOM 575 O O . TYR A 1 71 ? -0.105 -5.390 3.455 1.00 94.12 71 TYR A O 1
ATOM 583 N N . LEU A 1 72 ? 1.327 -3.895 2.578 1.00 94.81 72 LEU A N 1
ATOM 584 C CA . LEU A 1 72 ? 0.374 -3.234 1.681 1.00 94.81 72 LEU A CA 1
ATOM 585 C C . LEU A 1 72 ? 0.866 -3.358 0.238 1.00 94.81 72 LEU A C 1
ATOM 587 O O . LEU A 1 72 ? 1.760 -2.625 -0.180 1.00 94.81 72 LEU A O 1
ATOM 591 N N . ILE A 1 73 ? 0.292 -4.303 -0.508 1.00 95.81 73 ILE A N 1
ATOM 592 C CA . ILE A 1 73 ? 0.675 -4.572 -1.898 1.00 95.81 73 ILE A CA 1
ATOM 593 C C . ILE A 1 73 ? -0.210 -3.746 -2.842 1.00 95.81 73 ILE A C 1
ATOM 595 O O . ILE A 1 73 ? -1.432 -3.905 -2.797 1.00 95.81 73 ILE A O 1
ATOM 599 N N . PRO A 1 74 ? 0.369 -2.876 -3.690 1.00 95.44 74 PRO A N 1
ATOM 600 C CA . PRO A 1 74 ? -0.388 -2.128 -4.686 1.00 95.44 74 PRO A CA 1
ATOM 601 C C . PRO A 1 74 ? -1.091 -3.039 -5.699 1.00 95.44 74 PRO A C 1
ATOM 603 O O . PRO A 1 74 ? -0.584 -4.096 -6.079 1.00 95.44 74 PRO A O 1
ATOM 606 N N . GLU A 1 75 ? -2.259 -2.607 -6.164 1.00 94.50 75 GLU A N 1
ATOM 607 C CA . GLU A 1 75 ? -3.066 -3.346 -7.136 1.00 94.50 75 GLU A CA 1
ATOM 608 C C . GLU A 1 75 ? -2.523 -3.215 -8.566 1.00 94.50 75 GLU A C 1
ATOM 610 O O . GLU A 1 75 ? -1.733 -2.324 -8.882 1.00 94.50 75 GLU A O 1
ATOM 615 N N . VAL A 1 76 ? -2.972 -4.099 -9.463 1.00 96.19 76 VAL A N 1
ATOM 616 C CA . VAL A 1 76 ? -2.661 -3.989 -10.896 1.00 96.19 76 VAL A CA 1
ATOM 617 C C . VAL A 1 76 ? -3.137 -2.635 -11.426 1.00 96.19 76 VAL A C 1
ATOM 619 O O . VAL A 1 76 ? -4.269 -2.226 -11.191 1.00 96.19 76 VAL A O 1
ATOM 622 N N . GLY A 1 77 ? -2.264 -1.950 -12.163 1.00 93.81 77 GLY A N 1
ATOM 623 C CA . GLY A 1 77 ? -2.482 -0.595 -12.663 1.00 93.81 77 GLY A CA 1
ATOM 624 C C . GLY A 1 77 ? -1.929 0.505 -11.756 1.00 93.81 77 GLY A C 1
ATOM 625 O O . GLY A 1 77 ? -1.796 1.632 -12.224 1.00 93.81 77 GLY A O 1
ATOM 626 N N . ALA A 1 78 ? -1.553 0.198 -10.509 1.00 95.38 78 ALA A N 1
ATOM 627 C CA . ALA A 1 78 ? -0.980 1.186 -9.604 1.00 95.38 78 ALA A CA 1
ATOM 628 C C . ALA A 1 78 ? 0.381 1.711 -10.089 1.00 95.38 78 ALA A C 1
ATOM 630 O O . ALA A 1 78 ? 1.164 1.012 -10.737 1.00 95.38 78 ALA A O 1
ATOM 631 N N . SER A 1 79 ? 0.664 2.950 -9.710 1.00 96.69 79 SER A N 1
ATOM 632 C CA . SER A 1 79 ? 1.875 3.698 -10.029 1.00 96.69 79 SER A CA 1
ATOM 633 C C . SER A 1 79 ? 2.905 3.552 -8.897 1.00 96.69 79 SER A C 1
ATOM 635 O O . SER A 1 79 ? 2.686 4.031 -7.784 1.00 96.69 79 SER A O 1
ATOM 637 N N . VAL A 1 80 ? 4.042 2.900 -9.169 1.00 97.88 80 VAL A N 1
ATOM 638 C CA . VAL A 1 80 ? 5.124 2.631 -8.194 1.00 97.88 80 VAL A CA 1
ATOM 639 C C . VAL A 1 80 ? 6.478 3.140 -8.688 1.00 97.88 80 VAL A C 1
ATOM 641 O O . VAL A 1 80 ? 6.649 3.426 -9.878 1.00 97.88 80 VAL A O 1
ATOM 644 N N . TRP A 1 81 ? 7.450 3.277 -7.784 1.00 98.44 81 TRP A N 1
ATOM 645 C CA . TRP A 1 81 ? 8.843 3.459 -8.192 1.00 98.44 81 TRP A CA 1
ATOM 646 C C . TRP A 1 81 ? 9.525 2.106 -8.343 1.00 98.44 81 TRP A C 1
ATOM 648 O O . TRP A 1 81 ? 9.381 1.241 -7.484 1.00 98.44 81 TRP A O 1
ATOM 658 N N . ALA A 1 82 ? 10.271 1.947 -9.430 1.00 98.44 82 ALA A N 1
ATOM 659 C CA . ALA A 1 82 ? 11.160 0.822 -9.654 1.00 98.44 82 ALA A CA 1
ATOM 660 C C . ALA A 1 82 ? 12.615 1.229 -9.408 1.00 98.44 82 ALA A C 1
ATOM 662 O O . ALA A 1 82 ? 13.040 2.324 -9.780 1.00 98.44 82 ALA A O 1
ATOM 663 N N . GLU A 1 83 ? 13.367 0.320 -8.810 1.00 98.50 83 GLU A N 1
ATOM 664 C CA . GLU A 1 83 ? 14.809 0.379 -8.586 1.00 98.50 83 GLU A CA 1
ATOM 665 C C . GLU A 1 83 ? 15.412 -0.974 -8.973 1.00 98.50 83 GLU A C 1
ATOM 667 O O . GLU A 1 83 ? 14.686 -1.923 -9.270 1.00 98.50 83 GLU A O 1
ATOM 672 N N . PHE A 1 84 ? 16.736 -1.071 -8.967 1.00 98.19 84 PHE A N 1
ATOM 673 C CA . PHE A 1 84 ? 17.459 -2.265 -9.393 1.00 98.19 84 PHE A CA 1
ATOM 674 C C . PHE A 1 84 ? 18.615 -2.540 -8.427 1.00 98.19 84 PHE A C 1
ATOM 676 O O . PHE A 1 84 ? 19.425 -1.642 -8.172 1.00 98.19 84 PHE A O 1
ATOM 683 N N . GLU A 1 85 ? 18.703 -3.754 -7.872 1.00 97.62 85 GLU A N 1
ATOM 684 C CA . GLU A 1 85 ? 19.780 -4.136 -6.946 1.00 97.62 85 GLU A CA 1
ATOM 685 C C . GLU A 1 85 ? 21.143 -3.963 -7.627 1.00 97.62 85 GLU A C 1
ATOM 687 O O . GLU A 1 85 ? 21.431 -4.584 -8.649 1.00 97.62 85 GLU A O 1
ATOM 692 N N . GLY A 1 86 ? 21.978 -3.060 -7.104 1.00 95.44 86 GLY A N 1
ATOM 693 C CA . GLY A 1 86 ? 23.262 -2.727 -7.733 1.00 95.44 86 GLY A CA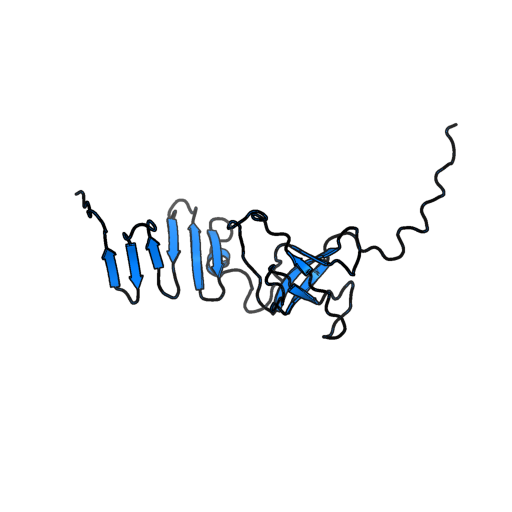 1
ATOM 694 C C . GLY A 1 86 ? 23.133 -2.265 -9.192 1.00 95.44 86 GLY A C 1
ATOM 695 O O . GLY A 1 86 ? 24.039 -2.504 -9.988 1.00 95.44 86 GLY A O 1
ATOM 696 N N . GLY A 1 87 ? 21.995 -1.676 -9.573 1.00 95.81 87 GLY A N 1
ATOM 697 C CA . GLY A 1 87 ? 21.706 -1.264 -10.946 1.00 95.81 87 GLY A CA 1
ATOM 698 C C . GLY A 1 87 ? 21.464 -2.418 -11.928 1.00 95.81 87 GLY A C 1
ATOM 699 O O . GLY A 1 87 ? 21.459 -2.171 -13.133 1.00 95.81 87 GLY A O 1
ATOM 700 N N . ASP A 1 88 ? 21.311 -3.662 -11.457 1.00 96.00 88 ASP A N 1
ATOM 701 C CA . ASP A 1 88 ? 21.011 -4.822 -12.304 1.00 96.00 88 ASP A CA 1
ATOM 702 C C . ASP A 1 88 ? 19.526 -4.890 -12.674 1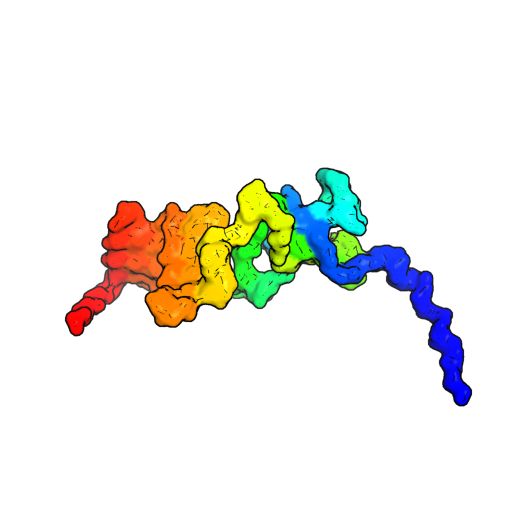.00 96.00 88 ASP A C 1
ATOM 704 O O . ASP A 1 88 ? 18.661 -5.157 -11.839 1.00 96.00 88 ASP A O 1
ATOM 708 N N . VAL A 1 89 ? 19.230 -4.714 -13.960 1.00 95.38 89 VAL A N 1
ATOM 709 C CA . VAL A 1 89 ? 17.861 -4.756 -14.482 1.00 95.38 89 VAL A CA 1
ATOM 710 C C . VAL A 1 89 ? 17.166 -6.115 -14.276 1.00 95.38 89 VAL A C 1
ATOM 712 O O . VAL A 1 89 ? 15.936 -6.184 -14.275 1.00 95.38 89 VAL A O 1
ATOM 715 N N . GLN A 1 90 ? 17.927 -7.199 -14.080 1.00 95.94 90 GLN A N 1
ATOM 716 C CA . GLN A 1 90 ? 17.381 -8.526 -13.772 1.00 95.94 90 GLN A CA 1
ATOM 717 C C . GLN A 1 90 ? 16.975 -8.694 -12.301 1.00 95.94 90 GLN A C 1
ATOM 719 O O . GLN A 1 90 ? 16.243 -9.636 -11.993 1.00 95.94 90 GLN A O 1
ATOM 724 N N . SER A 1 91 ? 17.364 -7.760 -11.428 1.00 97.50 91 SER A N 1
ATOM 725 C CA . SER A 1 91 ? 17.046 -7.758 -9.995 1.00 97.50 91 SER A CA 1
ATOM 726 C C . SER A 1 91 ? 16.225 -6.518 -9.607 1.00 97.50 91 SER A C 1
ATOM 728 O O . SER A 1 91 ? 16.721 -5.633 -8.901 1.00 97.50 91 SER A O 1
ATOM 730 N N . PRO A 1 92 ? 14.975 -6.395 -10.097 1.00 98.38 92 PRO A N 1
ATOM 731 C CA . PRO A 1 92 ? 14.143 -5.234 -9.826 1.00 98.38 92 PRO A CA 1
ATOM 732 C C . PRO A 1 92 ? 13.645 -5.193 -8.375 1.00 98.38 92 PRO A C 1
ATOM 734 O O . PRO A 1 92 ? 13.394 -6.214 -7.737 1.00 98.38 92 PRO A O 1
ATOM 737 N N . ILE A 1 93 ? 13.422 -3.979 -7.887 1.00 98.69 93 ILE A N 1
ATOM 738 C CA . ILE A 1 93 ? 12.816 -3.651 -6.597 1.00 98.69 93 ILE A CA 1
ATOM 739 C C . ILE A 1 93 ? 11.657 -2.692 -6.872 1.00 98.69 93 ILE A C 1
ATOM 741 O O . ILE A 1 93 ? 11.793 -1.799 -7.708 1.00 98.69 93 ILE A O 1
ATOM 745 N N . TRP A 1 94 ? 10.534 -2.826 -6.168 1.00 98.31 94 TRP A N 1
ATOM 746 C CA . TRP A 1 94 ? 9.509 -1.782 -6.131 1.00 98.31 94 TRP A CA 1
ATOM 747 C C . TRP A 1 94 ? 9.490 -1.085 -4.770 1.00 98.31 94 TRP A C 1
ATOM 749 O O . TRP A 1 94 ? 9.623 -1.721 -3.722 1.00 98.31 94 TRP A O 1
ATOM 759 N N . SER A 1 95 ? 9.324 0.237 -4.779 1.00 97.19 95 SER A N 1
ATOM 760 C CA . SER A 1 95 ? 9.277 1.046 -3.564 1.00 97.19 95 SER A CA 1
ATOM 761 C C . SER A 1 95 ? 8.249 2.167 -3.670 1.00 97.19 95 SER A C 1
ATOM 763 O O . SER A 1 95 ? 8.165 2.892 -4.662 1.00 97.19 95 SER A O 1
ATOM 765 N N . GLY A 1 96 ? 7.452 2.315 -2.611 1.00 95.12 96 GLY A N 1
ATOM 766 C CA . GLY A 1 96 ? 6.442 3.362 -2.507 1.00 95.12 96 GLY A CA 1
ATOM 767 C C . GLY A 1 96 ? 5.461 3.418 -3.683 1.00 95.12 96 GLY A C 1
ATOM 768 O O . GLY A 1 96 ? 5.372 2.528 -4.528 1.00 95.12 96 GLY A O 1
ATOM 769 N N . VAL A 1 97 ? 4.708 4.510 -3.721 1.00 95.31 97 VAL A N 1
ATOM 770 C CA . VAL A 1 97 ? 3.775 4.818 -4.803 1.00 95.31 97 VAL A CA 1
ATOM 771 C C . VAL A 1 97 ? 3.974 6.253 -5.248 1.00 95.31 97 VAL A C 1
ATOM 773 O O . VAL A 1 97 ? 4.512 7.091 -4.518 1.00 95.31 97 VAL A O 1
ATOM 776 N N . TRP A 1 98 ? 3.523 6.547 -6.454 1.00 94.38 98 TRP A N 1
ATOM 777 C CA . TRP A 1 98 ? 3.379 7.910 -6.926 1.00 94.38 98 TRP A CA 1
ATOM 778 C C . TRP A 1 98 ? 2.005 8.111 -7.532 1.00 94.38 98 TRP A C 1
ATOM 780 O O . TRP A 1 98 ? 1.383 7.160 -7.980 1.00 94.38 98 TRP A O 1
ATOM 790 N N . LEU A 1 99 ? 1.542 9.355 -7.546 1.00 91.50 99 LEU A N 1
ATOM 791 C CA . LEU A 1 99 ? 0.271 9.703 -8.162 1.00 91.50 99 LEU A CA 1
ATOM 792 C C . LEU A 1 99 ? 0.558 10.213 -9.577 1.00 91.50 99 LEU A C 1
ATOM 794 O O . LEU A 1 99 ? 1.291 11.193 -9.744 1.00 91.50 99 LEU A O 1
ATOM 798 N N . ALA A 1 100 ? 0.037 9.518 -10.585 1.00 84.38 100 ALA A N 1
ATOM 799 C CA . ALA A 1 100 ? 0.110 9.905 -11.985 1.00 84.38 100 ALA A CA 1
ATOM 800 C C . ALA A 1 100 ? -0.858 11.037 -12.355 1.00 84.38 100 ALA A C 1
ATOM 802 O O . ALA A 1 100 ? -0.754 11.584 -13.452 1.00 84.38 100 ALA A O 1
ATOM 803 N N . GLY A 1 101 ? -1.761 11.427 -11.449 1.00 80.94 101 GLY A N 1
ATOM 804 C CA . GLY A 1 101 ? -2.695 12.530 -11.685 1.00 80.94 101 GLY A CA 1
ATOM 805 C C . GLY A 1 101 ? -3.797 12.155 -12.675 1.00 80.94 101 GLY A C 1
ATOM 806 O O . GLY A 1 101 ? -4.242 12.991 -13.461 1.00 80.94 101 GLY A O 1
ATOM 807 N N . THR A 1 102 ? -4.210 10.886 -12.667 1.00 78.06 102 THR A N 1
ATOM 808 C CA . THR A 1 102 ? -5.285 10.362 -13.518 1.00 78.06 102 THR A CA 1
ATOM 809 C C . THR A 1 102 ? -6.649 10.962 -13.164 1.00 78.06 102 THR A C 1
ATOM 811 O O . THR A 1 102 ? -6.813 11.617 -12.138 1.00 78.06 102 THR A O 1
ATOM 814 N N . ASN A 1 103 ? -7.654 10.725 -14.011 1.00 65.19 103 ASN A N 1
ATOM 815 C CA . ASN A 1 103 ? -9.052 11.032 -13.709 1.00 65.19 103 ASN A CA 1
ATOM 816 C C . ASN A 1 103 ? -9.891 9.735 -13.746 1.00 65.19 103 ASN A C 1
ATOM 818 O O . ASN A 1 103 ? -9.923 9.101 -14.804 1.00 65.19 103 ASN A O 1
ATOM 822 N N . PRO A 1 104 ? -10.579 9.344 -12.654 1.00 66.94 104 PRO A N 1
ATOM 823 C CA . PRO A 1 104 ? -10.559 9.979 -11.331 1.00 66.94 104 PRO A CA 1
ATOM 824 C C . PRO A 1 104 ? -9.161 9.926 -10.686 1.00 66.94 104 PRO A C 1
ATOM 826 O O . PRO A 1 104 ? -8.345 9.065 -11.019 1.00 66.94 104 PRO A O 1
ATOM 829 N N . GLY A 1 105 ? -8.864 10.900 -9.820 1.00 79.06 105 GLY A N 1
ATOM 830 C CA . GLY A 1 105 ? -7.567 11.016 -9.141 1.00 79.06 105 GLY A CA 1
ATOM 831 C C . GLY A 1 105 ? -7.248 9.810 -8.258 1.00 79.06 105 GLY A C 1
ATOM 832 O O . GLY A 1 105 ? -8.147 9.207 -7.684 1.00 79.06 105 GLY A O 1
ATOM 833 N N . GLU A 1 106 ? -5.961 9.483 -8.118 1.00 88.06 106 GLU A N 1
ATOM 834 C CA . GLU A 1 106 ? -5.488 8.393 -7.241 1.00 88.06 106 GLU A CA 1
ATOM 835 C C . GLU A 1 106 ? -5.426 8.810 -5.761 1.00 88.06 106 GLU A C 1
ATOM 837 O O . GLU A 1 106 ? -5.304 7.970 -4.871 1.00 88.06 106 GLU A O 1
ATOM 842 N N . MET A 1 107 ? -5.483 10.117 -5.483 1.00 88.44 107 MET A N 1
ATOM 843 C CA . MET A 1 107 ? -5.482 10.634 -4.118 1.00 88.44 107 MET A CA 1
ATOM 844 C C . MET A 1 107 ? -6.804 10.279 -3.417 1.00 88.44 107 MET A C 1
ATOM 846 O O . MET A 1 107 ? -7.870 10.563 -3.971 1.00 88.44 107 MET A O 1
ATOM 850 N N . PRO A 1 108 ? -6.774 9.731 -2.187 1.00 90.00 108 PRO A N 1
ATOM 851 C CA . PRO A 1 108 ? -7.984 9.519 -1.400 1.00 90.00 108 PRO A CA 1
ATOM 852 C C . PRO A 1 108 ? -8.801 10.810 -1.270 1.00 90.00 108 PRO A C 1
ATOM 854 O O . PRO A 1 108 ? -8.255 11.862 -0.936 1.00 90.00 108 PRO A O 1
ATOM 857 N N . ALA A 1 109 ? -10.110 10.731 -1.515 1.00 89.00 109 ALA A N 1
ATOM 858 C CA . ALA A 1 109 ? -11.001 11.894 -1.530 1.00 89.00 109 ALA A CA 1
ATOM 859 C C . ALA A 1 109 ? -10.969 12.696 -0.216 1.00 89.00 109 ALA A C 1
ATOM 861 O O . ALA A 1 109 ? -11.053 13.921 -0.229 1.00 89.00 109 ALA A O 1
ATOM 862 N N . GLU A 1 110 ? -10.799 12.011 0.914 1.00 87.12 110 GLU A N 1
ATOM 863 C CA . GLU A 1 110 ? -10.677 12.609 2.240 1.00 87.12 110 GLU A CA 1
ATOM 864 C C . GLU A 1 110 ? -9.417 13.483 2.357 1.00 87.12 110 GLU A C 1
ATOM 866 O O . GLU A 1 110 ? -9.492 14.616 2.829 1.00 87.12 110 GLU A O 1
ATOM 871 N N . ALA A 1 111 ? -8.278 12.996 1.850 1.00 86.75 111 ALA A N 1
ATOM 872 C CA . ALA A 1 111 ? -7.045 13.781 1.778 1.00 86.75 111 ALA A CA 1
ATOM 873 C C . ALA A 1 111 ? -7.154 14.919 0.756 1.00 86.75 111 ALA A C 1
ATOM 875 O O . ALA A 1 111 ? -6.630 16.003 0.989 1.00 86.75 111 ALA A O 1
ATOM 876 N N . ALA A 1 112 ? -7.870 14.704 -0.351 1.00 84.38 112 ALA A N 1
ATOM 877 C CA . ALA A 1 112 ? -8.108 15.735 -1.356 1.00 84.38 112 ALA A CA 1
ATOM 878 C C . ALA A 1 112 ? -8.905 16.928 -0.807 1.00 84.38 112 ALA A C 1
ATOM 880 O O . ALA A 1 112 ? -8.643 18.068 -1.188 1.00 84.38 112 ALA A O 1
ATOM 881 N N . ALA A 1 113 ? -9.868 16.668 0.082 1.00 83.31 113 ALA A N 1
ATOM 882 C CA . ALA A 1 113 ? -10.710 17.696 0.686 1.00 83.31 113 ALA A CA 1
ATOM 883 C C . ALA A 1 113 ? -9.950 18.577 1.697 1.00 83.31 113 ALA A C 1
ATOM 885 O O . ALA A 1 113 ? -10.215 19.776 1.770 1.00 83.31 113 ALA A O 1
ATOM 886 N N . SER A 1 114 ? -8.990 17.997 2.429 1.00 84.19 114 SER A N 1
ATOM 887 C CA . SER A 1 114 ? -8.227 18.667 3.494 1.00 84.19 114 SER A CA 1
ATOM 888 C C . SER A 1 114 ? -6.728 18.306 3.446 1.00 84.19 114 SER A C 1
ATOM 890 O O . SER A 1 114 ? -6.216 17.659 4.361 1.00 84.19 114 SER A O 1
ATOM 892 N N . PRO A 1 115 ? -5.977 18.718 2.409 1.00 81.69 115 PRO A N 1
ATOM 893 C CA . PRO A 1 115 ? -4.635 18.187 2.130 1.00 81.69 115 PRO A CA 1
ATOM 894 C C . PRO A 1 115 ? -3.568 18.515 3.184 1.00 81.69 115 PRO A C 1
ATOM 896 O O . PRO A 1 115 ? -2.544 17.840 3.250 1.00 81.69 115 PRO A O 1
ATOM 899 N N . THR A 1 116 ? -3.769 19.549 4.006 1.00 87.62 116 THR A N 1
ATOM 900 C CA . THR A 1 116 ? -2.805 19.964 5.042 1.00 87.62 116 THR A CA 1
ATOM 901 C C . THR A 1 116 ? -3.096 19.359 6.413 1.00 87.62 116 THR A C 1
ATOM 903 O O . THR A 1 116 ? -2.181 19.181 7.221 1.00 87.62 116 THR A O 1
ATOM 906 N N . THR A 1 117 ? -4.356 19.030 6.695 1.00 90.88 117 THR A N 1
ATOM 907 C CA . THR A 1 117 ? -4.790 18.577 8.020 1.00 90.88 117 THR A CA 1
ATOM 908 C C . THR A 1 117 ? -5.164 17.099 8.046 1.00 90.88 117 THR A C 1
ATOM 910 O O . THR A 1 117 ? -4.999 16.479 9.095 1.00 90.88 117 THR A O 1
ATOM 913 N N . CYS A 1 118 ? -5.529 16.497 6.912 1.00 92.19 118 CYS A N 1
ATOM 914 C CA . CYS A 1 118 ? -5.926 15.095 6.823 1.00 92.19 118 CYS A CA 1
ATOM 915 C C . CYS A 1 118 ? -4.746 14.157 6.511 1.00 92.19 118 CYS A C 1
ATOM 917 O O . CYS A 1 118 ? -3.944 14.412 5.612 1.00 92.19 118 CYS A O 1
ATOM 919 N N . LYS A 1 119 ? -4.658 13.038 7.239 1.00 94.62 119 LYS A N 1
ATOM 920 C CA . LYS A 1 119 ? -3.741 11.918 6.976 1.00 94.62 119 LYS A CA 1
ATOM 921 C C . LYS A 1 119 ? -4.562 10.644 6.931 1.00 94.62 119 LYS A C 1
ATOM 923 O O . LYS A 1 119 ? -5.319 10.372 7.860 1.00 94.62 119 LYS A O 1
ATOM 928 N N . VAL A 1 120 ? -4.433 9.873 5.857 1.00 95.44 120 VAL A N 1
ATOM 929 C CA . VAL A 1 120 ? -5.345 8.760 5.590 1.00 95.44 120 VAL A CA 1
ATOM 930 C C . VAL A 1 120 ? -4.615 7.534 5.060 1.00 95.44 120 VAL A C 1
ATOM 932 O O . VAL A 1 120 ? -3.783 7.625 4.160 1.00 95.44 120 VAL A O 1
ATOM 935 N N . LEU A 1 121 ? -4.980 6.375 5.600 1.00 95.44 121 LEU A N 1
ATOM 936 C CA . LEU A 1 121 ? -4.765 5.072 4.987 1.00 95.44 121 LEU A CA 1
ATOM 937 C C . LEU A 1 121 ? -6.128 4.594 4.495 1.00 95.44 121 LEU A C 1
ATOM 939 O O . LEU A 1 121 ? -7.032 4.362 5.297 1.00 95.44 121 LEU A O 1
ATOM 943 N N . LYS A 1 122 ? -6.272 4.467 3.175 1.00 94.56 122 LYS A N 1
ATOM 944 C CA . LYS A 1 122 ? -7.494 3.991 2.529 1.00 94.56 122 LYS A CA 1
ATOM 945 C C . LYS A 1 122 ? -7.178 2.830 1.600 1.00 94.56 122 LYS A C 1
ATOM 947 O O . LYS A 1 122 ? -6.272 2.938 0.779 1.00 94.56 122 LYS A O 1
ATOM 952 N N . THR A 1 123 ? -7.916 1.734 1.729 1.00 94.75 123 THR A N 1
ATOM 953 C CA . THR A 1 123 ? -7.820 0.590 0.808 1.00 94.75 123 THR A CA 1
ATOM 954 C C . THR A 1 123 ? -8.835 0.734 -0.327 1.00 94.75 123 THR A C 1
ATOM 956 O O . THR A 1 123 ? -9.835 1.439 -0.173 1.00 94.75 123 THR A O 1
ATOM 959 N N . ALA A 1 124 ? -8.625 0.057 -1.461 1.00 91.56 124 ALA A N 1
ATOM 960 C CA . ALA A 1 124 ? -9.537 0.153 -2.608 1.00 91.56 124 ALA A CA 1
ATOM 961 C C . ALA A 1 124 ? -10.961 -0.329 -2.292 1.00 91.56 124 ALA A C 1
ATOM 963 O O . ALA A 1 124 ? -11.932 0.205 -2.820 1.00 91.56 124 ALA A O 1
ATOM 964 N N . ALA A 1 125 ? -11.092 -1.287 -1.369 1.00 93.25 125 ALA A N 1
ATOM 965 C CA . ALA A 1 125 ? -12.385 -1.755 -0.875 1.00 93.25 125 ALA A CA 1
ATOM 966 C C . ALA A 1 125 ? -13.110 -0.726 0.016 1.00 93.25 125 ALA A C 1
ATOM 968 O O . ALA A 1 125 ? -14.283 -0.913 0.318 1.00 93.25 125 ALA A O 1
ATOM 969 N N . GLY A 1 126 ? -12.443 0.358 0.432 1.00 93.56 126 GLY A N 1
ATOM 970 C CA . GLY A 1 126 ? -13.051 1.453 1.190 1.00 93.56 126 GLY A CA 1
ATOM 971 C C . GLY A 1 126 ? -12.866 1.386 2.707 1.00 93.56 126 GLY A C 1
ATOM 972 O O . GLY A 1 126 ? -13.562 2.104 3.420 1.00 93.56 126 GLY A O 1
ATOM 973 N N . HIS A 1 127 ? -11.938 0.573 3.225 1.00 96.06 127 HIS A N 1
ATOM 974 C CA . HIS A 1 127 ? -11.540 0.671 4.635 1.00 96.06 127 HIS A CA 1
ATOM 975 C C . HIS A 1 127 ? -10.678 1.918 4.839 1.00 96.06 127 HIS A C 1
ATOM 977 O O . HIS A 1 127 ? -9.824 2.212 4.002 1.00 96.06 127 HIS A O 1
ATOM 983 N N . VAL A 1 128 ? -10.895 2.639 5.939 1.00 96.50 128 VAL A N 1
ATOM 984 C CA . VAL A 1 128 ? -10.282 3.945 6.198 1.00 96.50 128 VAL A CA 1
ATOM 985 C C . VAL A 1 128 ? -9.779 4.026 7.633 1.00 96.50 128 VAL A C 1
ATOM 987 O O . VAL A 1 128 ? -10.548 3.834 8.571 1.00 96.50 128 VAL A O 1
ATOM 990 N N . LEU A 1 129 ? -8.512 4.403 7.792 1.00 97.12 129 LEU A N 1
ATOM 991 C CA . LEU A 1 129 ? -7.973 4.999 9.011 1.00 97.12 129 LEU A CA 1
ATOM 992 C C . LEU A 1 129 ? -7.588 6.443 8.691 1.00 97.12 129 LEU A C 1
ATOM 994 O O . LEU A 1 129 ? -6.737 6.677 7.835 1.00 97.12 129 LEU A O 1
ATOM 998 N N . LEU A 1 130 ? -8.219 7.401 9.360 1.00 95.94 130 LEU A N 1
ATOM 999 C CA . LEU A 1 130 ? -8.071 8.826 9.086 1.00 95.94 130 LEU A CA 1
ATOM 1000 C C . LEU A 1 130 ? -7.778 9.603 10.365 1.00 95.94 130 LEU A C 1
ATOM 1002 O O . LEU A 1 130 ? -8.464 9.432 11.371 1.00 95.94 130 LEU A O 1
ATOM 1006 N N . PHE A 1 131 ? -6.811 10.509 10.274 1.00 96.88 131 PHE A N 1
ATOM 1007 C CA . PHE A 1 131 ? -6.498 11.527 11.269 1.00 96.88 131 PHE A CA 1
ATOM 1008 C C . PHE A 1 131 ? -6.814 12.903 10.672 1.00 96.88 131 PHE A C 1
ATOM 1010 O O . PHE A 1 131 ? -6.332 13.230 9.587 1.00 96.88 131 PHE A O 1
ATOM 1017 N N . GLU A 1 132 ? -7.649 13.681 11.354 1.00 95.25 132 GLU A N 1
ATOM 1018 C CA . GLU A 1 132 ? -7.968 15.073 11.036 1.00 95.25 132 GLU A CA 1
ATOM 1019 C C . GLU A 1 132 ? -7.413 15.954 12.151 1.00 95.25 132 GLU A C 1
ATOM 1021 O O . GLU A 1 132 ? -7.783 15.770 13.310 1.00 95.25 132 GLU A O 1
ATOM 1026 N N . ASP A 1 133 ? -6.559 16.907 11.784 1.00 95.06 133 ASP A N 1
ATOM 1027 C CA . ASP A 1 133 ? -5.870 17.804 12.718 1.00 95.06 133 ASP A CA 1
ATOM 1028 C C . ASP A 1 133 ? -6.374 19.258 12.628 1.00 95.06 133 ASP A C 1
ATOM 1030 O O . ASP A 1 133 ? -5.748 20.172 13.167 1.00 95.06 133 ASP A O 1
ATOM 1034 N N . ALA A 1 134 ? -7.482 19.514 11.921 1.00 92.50 134 ALA A N 1
ATOM 1035 C CA . ALA A 1 134 ? -8.089 20.842 11.885 1.00 92.50 134 ALA A CA 1
ATOM 1036 C C . ALA A 1 134 ? -8.465 21.313 13.311 1.00 92.50 134 ALA A C 1
ATOM 1038 O O . ALA A 1 134 ? -9.120 20.554 14.030 1.00 92.50 134 ALA A O 1
ATOM 1039 N N . PRO A 1 135 ? -8.128 22.557 13.721 1.00 89.69 135 PRO A N 1
ATOM 1040 C CA . PRO A 1 135 ? -8.342 23.035 15.093 1.00 89.69 135 PRO A CA 1
ATOM 1041 C C . PRO A 1 135 ? -9.773 22.852 15.617 1.00 89.69 135 PRO A C 1
ATOM 1043 O O . PRO A 1 135 ? -9.963 22.421 16.750 1.00 89.69 135 PRO A O 1
ATOM 1046 N N . ASP A 1 136 ? -10.769 23.099 14.764 1.00 88.19 136 ASP A N 1
ATOM 1047 C CA . ASP A 1 136 ? -12.193 23.024 15.119 1.00 88.19 136 ASP A CA 1
ATOM 1048 C C . ASP A 1 136 ? -12.849 21.685 14.725 1.00 88.19 136 ASP A C 1
ATOM 1050 O O . ASP A 1 136 ? -14.070 21.537 14.776 1.00 88.19 136 ASP A O 1
ATOM 1054 N N . GLY A 1 137 ? -12.055 20.703 14.289 1.00 84.38 137 GLY A N 1
ATOM 1055 C CA . GLY A 1 137 ? -12.549 19.452 13.709 1.00 84.38 137 GLY A CA 1
ATOM 1056 C C . GLY A 1 137 ? -11.693 18.227 14.007 1.00 84.38 137 GLY A C 1
ATOM 1057 O O . GLY A 1 137 ? -11.871 17.209 13.337 1.00 84.38 137 GLY A O 1
ATOM 1058 N N . MET A 1 138 ? -10.783 18.317 14.983 1.00 94.50 138 MET A N 1
ATOM 1059 C CA . MET A 1 138 ? -9.808 17.272 15.281 1.00 94.50 138 MET A CA 1
ATOM 1060 C C . MET A 1 138 ? -10.499 15.947 15.619 1.00 94.50 138 MET A C 1
ATOM 1062 O O . MET A 1 138 ? -11.307 15.872 16.548 1.00 94.50 138 MET A O 1
ATOM 1066 N N . ARG A 1 139 ? -10.189 14.886 14.869 1.00 95.19 139 ARG A N 1
ATOM 1067 C CA . ARG A 1 139 ? -10.785 13.557 15.073 1.00 95.19 139 ARG A CA 1
ATOM 1068 C C . ARG A 1 139 ? -9.932 12.446 14.481 1.00 95.19 13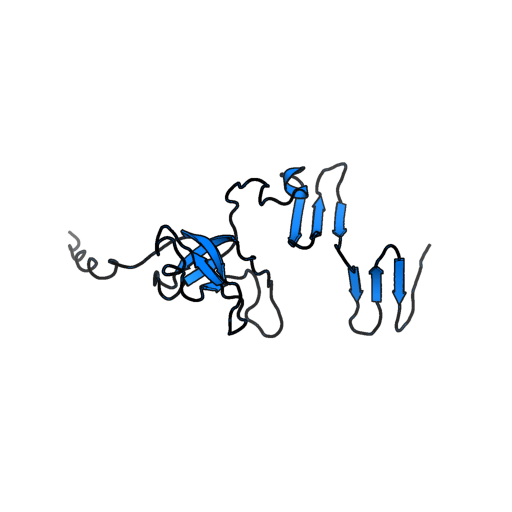9 ARG A C 1
ATOM 1070 O O . ARG A 1 139 ? -9.244 12.631 13.482 1.00 95.19 139 ARG A O 1
ATOM 1077 N N . VAL A 1 140 ? -10.082 11.252 15.047 1.00 96.56 140 VAL A N 1
ATOM 1078 C CA . VAL A 1 140 ? -9.621 10.002 14.436 1.00 96.56 140 VAL A CA 1
ATOM 1079 C C . VAL A 1 140 ? -10.841 9.212 13.987 1.00 96.56 140 VAL A C 1
ATOM 1081 O O . VAL A 1 140 ? -11.796 9.056 14.743 1.00 96.56 140 VAL A O 1
ATOM 1084 N N . THR A 1 141 ? -10.832 8.741 12.744 1.00 95.25 141 THR A N 1
ATOM 1085 C CA . THR A 1 141 ? -11.907 7.926 12.170 1.00 95.25 141 THR A CA 1
ATOM 1086 C C . THR A 1 141 ? -11.348 6.582 11.736 1.00 95.25 141 THR A C 1
ATOM 1088 O O . THR A 1 141 ? -10.409 6.526 10.946 1.00 95.25 141 THR A O 1
ATOM 1091 N N . LEU A 1 142 ? -11.956 5.504 12.229 1.00 95.81 142 LEU A N 1
ATOM 1092 C CA . LEU A 1 142 ? -11.763 4.154 11.717 1.00 95.81 142 LEU A CA 1
ATOM 1093 C C . LEU A 1 142 ? -13.092 3.690 11.126 1.00 95.81 142 LEU A C 1
ATOM 1095 O O . LEU A 1 142 ? -14.081 3.563 11.845 1.00 95.81 142 LEU A O 1
ATOM 1099 N N . ALA A 1 143 ? -13.119 3.478 9.816 1.00 93.69 143 ALA A N 1
ATOM 1100 C CA . ALA A 1 143 ? -14.303 3.047 9.090 1.00 93.69 143 ALA A CA 1
ATOM 1101 C C . ALA A 1 143 ? -13.995 1.797 8.265 1.00 93.69 143 ALA A C 1
ATOM 1103 O O . ALA A 1 143 ? -12.908 1.646 7.705 1.00 93.69 143 ALA A O 1
ATOM 1104 N N . SER A 1 144 ? -14.971 0.897 8.187 1.00 94.44 144 SER A N 1
ATOM 1105 C CA . SER A 1 144 ? -14.886 -0.331 7.405 1.00 94.44 144 SER A CA 1
ATOM 1106 C C . SER A 1 144 ? -15.988 -0.347 6.354 1.00 94.44 144 SER A C 1
ATOM 1108 O O . SER A 1 144 ? -17.113 0.058 6.636 1.00 94.44 144 SER A O 1
ATOM 1110 N N . ALA A 1 145 ? -15.676 -0.849 5.159 1.00 93.06 145 ALA A N 1
ATOM 1111 C CA . ALA A 1 145 ? -16.681 -1.177 4.148 1.00 93.06 145 ALA A CA 1
ATOM 1112 C C . ALA A 1 145 ? -17.404 -2.513 4.435 1.00 93.06 145 ALA A C 1
ATOM 1114 O O . ALA A 1 145 ? -18.337 -2.878 3.724 1.00 93.06 145 ALA A O 1
ATOM 1115 N N . GLY A 1 146 ? -16.980 -3.238 5.474 1.00 94.62 146 GLY A N 1
ATOM 1116 C CA . GLY A 1 146 ? -17.609 -4.458 5.971 1.00 94.62 146 GLY A CA 1
ATOM 1117 C C . GLY A 1 146 ? -17.632 -4.458 7.497 1.00 94.62 146 GLY A C 1
ATOM 1118 O O . GLY A 1 146 ? -17.994 -3.460 8.118 1.00 94.62 146 GLY A O 1
ATOM 1119 N N . ASP A 1 147 ? -17.207 -5.561 8.108 1.00 95.31 147 ASP A N 1
ATOM 1120 C CA . ASP A 1 147 ? -17.108 -5.654 9.564 1.00 95.31 147 ASP A CA 1
ATOM 1121 C C . ASP A 1 147 ? -15.957 -4.790 10.100 1.00 95.31 147 ASP A C 1
ATOM 1123 O O . ASP A 1 147 ? -14.895 -4.670 9.481 1.00 95.31 147 ASP A O 1
ATOM 1127 N N . LEU A 1 148 ? -16.157 -4.211 11.282 1.00 96.44 148 LEU A N 1
ATOM 1128 C CA . LEU A 1 148 ? -15.090 -3.649 12.104 1.00 96.44 148 LEU A CA 1
ATOM 1129 C C . LEU A 1 148 ? -15.023 -4.443 13.407 1.00 96.44 148 LEU A C 1
ATOM 1131 O O . LEU A 1 148 ? -16.012 -4.505 14.134 1.00 96.44 148 LEU A O 1
ATOM 1135 N N . ILE A 1 149 ? -13.874 -5.061 13.681 1.00 96.06 149 ILE A N 1
ATOM 1136 C CA . ILE A 1 149 ? -13.685 -6.006 14.784 1.00 96.06 149 ILE A CA 1
ATOM 1137 C C . ILE A 1 149 ? -12.522 -5.540 15.656 1.00 96.06 149 ILE A C 1
ATOM 1139 O O . ILE A 1 149 ? -11.410 -5.355 15.168 1.00 96.06 149 ILE A O 1
ATOM 1143 N N . PHE A 1 150 ? -12.772 -5.417 16.954 1.00 96.00 150 PHE A N 1
ATOM 1144 C CA . PHE A 1 150 ? -11.755 -5.258 17.986 1.00 96.00 150 PHE A CA 1
ATOM 1145 C C . PHE A 1 150 ? -11.756 -6.522 18.836 1.00 96.00 150 PHE A C 1
ATOM 1147 O O . PHE A 1 150 ? -12.796 -6.870 19.391 1.00 96.00 150 PHE A O 1
ATOM 1154 N N . SER A 1 151 ? -10.622 -7.210 18.944 1.00 95.56 151 SER A N 1
ATOM 1155 C CA . SER A 1 151 ? -10.507 -8.456 19.706 1.00 95.56 151 SER A CA 1
ATOM 1156 C C . SER A 1 151 ? -9.249 -8.461 20.565 1.00 95.56 151 SER A C 1
ATOM 1158 O O . SER A 1 151 ? -8.219 -7.924 20.164 1.00 95.56 151 SER A O 1
ATOM 1160 N N . ASP A 1 152 ? -9.339 -9.089 21.736 1.00 95.25 152 ASP A N 1
ATOM 1161 C CA . ASP A 1 152 ? -8.204 -9.359 22.624 1.00 95.25 152 ASP A CA 1
ATOM 1162 C C . ASP A 1 152 ? -7.466 -10.670 22.285 1.00 95.25 152 ASP A C 1
ATOM 1164 O O . ASP A 1 152 ? -6.467 -10.996 22.921 1.00 95.25 152 ASP A O 1
ATOM 1168 N N . GLY A 1 153 ? -7.972 -11.450 21.320 1.00 93.44 153 GLY A N 1
ATOM 1169 C CA . GLY A 1 153 ? -7.465 -12.788 20.994 1.00 93.44 153 GLY A CA 1
ATOM 1170 C C . GLY A 1 153 ? -7.759 -13.866 22.050 1.00 93.44 153 GLY A C 1
ATOM 1171 O O . GLY A 1 153 ? -7.415 -15.027 21.841 1.00 93.44 153 GLY A O 1
ATOM 1172 N N . ALA A 1 154 ? -8.420 -13.515 23.155 1.00 94.06 154 ALA A N 1
ATOM 1173 C CA . ALA A 1 154 ? -8.769 -14.392 24.275 1.00 94.06 154 ALA A CA 1
ATOM 1174 C C . ALA A 1 154 ? -10.289 -14.637 24.401 1.00 94.06 154 ALA A C 1
ATOM 1176 O O . ALA A 1 154 ? -10.740 -15.307 25.330 1.00 94.06 154 ALA A O 1
ATOM 1177 N N . GLY A 1 155 ? -11.083 -14.131 23.452 1.00 92.69 155 GLY A N 1
ATOM 1178 C CA . GLY A 1 155 ? -12.520 -14.396 23.324 1.00 92.69 155 GLY A CA 1
ATOM 1179 C C . GLY A 1 155 ? -13.424 -13.195 23.608 1.00 92.69 155 GLY A C 1
ATOM 1180 O O . GLY A 1 155 ? -14.643 -13.310 23.431 1.00 92.69 155 GLY A O 1
ATOM 1181 N N . SER A 1 156 ? -12.856 -12.051 24.001 1.00 96.62 156 SER A N 1
ATOM 1182 C CA . SER A 1 156 ? -13.589 -10.785 24.073 1.00 96.62 156 SER A CA 1
ATOM 1183 C C . SER A 1 156 ? -13.512 -10.061 22.724 1.00 96.62 156 SER A C 1
ATOM 1185 O O . SER A 1 156 ? -12.459 -9.999 22.083 1.00 96.62 156 SER A O 1
ATOM 1187 N N . GLU A 1 157 ? -14.643 -9.524 22.272 1.00 96.94 157 GLU A N 1
ATOM 1188 C CA . GLU A 1 157 ? -14.778 -8.869 20.969 1.00 96.94 157 GLU A CA 1
ATOM 1189 C C . GLU A 1 157 ? -15.781 -7.706 21.039 1.00 96.94 157 GLU A C 1
ATOM 1191 O O . GLU A 1 157 ? -16.853 -7.824 21.641 1.00 96.94 157 GLU A O 1
ATOM 1196 N N . ILE A 1 158 ? -15.464 -6.601 20.363 1.00 96.88 158 ILE A N 1
ATOM 1197 C CA . ILE A 1 158 ? -16.439 -5.591 19.941 1.00 96.88 158 ILE A CA 1
ATOM 1198 C C . ILE A 1 158 ? -16.504 -5.626 18.416 1.00 96.88 158 ILE A C 1
ATOM 1200 O O . ILE A 1 158 ? -15.491 -5.418 17.748 1.00 96.88 158 ILE A O 1
ATOM 1204 N N . ARG A 1 159 ? -17.695 -5.866 17.864 1.00 96.44 159 ARG A N 1
ATOM 1205 C CA . ARG A 1 159 ? -17.924 -5.942 16.417 1.00 96.44 159 ARG A CA 1
ATOM 1206 C C . ARG A 1 159 ? -19.017 -4.979 15.976 1.00 96.44 159 ARG A C 1
ATOM 1208 O O . ARG A 1 159 ? -20.112 -4.988 16.536 1.00 96.44 159 ARG A O 1
ATOM 1215 N N . LEU A 1 160 ? -18.735 -4.198 14.936 1.00 97.06 160 LEU A N 1
ATOM 1216 C CA . LEU A 1 160 ? -19.717 -3.401 14.203 1.00 97.06 160 LEU A CA 1
ATOM 1217 C C . LEU A 1 160 ? -19.971 -4.075 12.853 1.00 97.06 160 LEU A C 1
ATOM 1219 O O . LEU A 1 160 ? -19.030 -4.296 12.092 1.00 97.06 160 LEU A O 1
ATOM 1223 N N . THR A 1 161 ? -21.227 -4.408 12.562 1.00 94.56 161 THR A N 1
ATOM 1224 C CA . THR A 1 161 ? -21.623 -5.058 11.302 1.00 94.56 161 THR A CA 1
ATOM 1225 C C . THR A 1 161 ? -23.068 -4.718 10.954 1.00 94.56 161 THR A C 1
ATOM 1227 O O . THR A 1 161 ? -23.944 -4.782 11.815 1.00 94.56 161 THR A O 1
ATOM 1230 N N . GLY A 1 162 ? -23.337 -4.296 9.71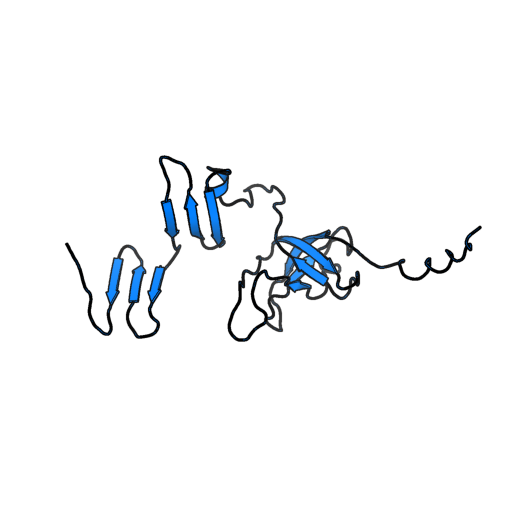5 1.00 91.31 162 GLY A N 1
ATOM 1231 C CA . GLY A 1 162 ? -24.703 -4.027 9.240 1.00 91.31 162 GLY A CA 1
ATOM 1232 C C . GLY A 1 162 ? -25.525 -3.058 10.108 1.00 91.31 162 GLY A C 1
ATOM 1233 O O . GLY A 1 162 ? -26.740 -3.206 10.199 1.00 91.31 162 GLY A O 1
ATOM 1234 N N . GLY A 1 163 ? -24.875 -2.107 10.790 1.00 90.81 163 GLY A N 1
ATOM 1235 C CA . GLY A 1 163 ? -25.517 -1.169 11.725 1.00 90.81 163 GLY A CA 1
ATOM 1236 C C . GLY A 1 163 ? -25.743 -1.706 13.146 1.00 90.81 163 GLY A C 1
ATOM 1237 O O . GLY A 1 163 ? -26.168 -0.952 14.018 1.00 90.81 163 GLY A O 1
ATOM 1238 N N . ALA A 1 164 ? -25.433 -2.975 13.409 1.00 94.94 164 ALA A N 1
ATOM 1239 C CA . ALA A 1 164 ? -25.455 -3.559 14.742 1.00 94.94 164 ALA A CA 1
ATOM 1240 C C . ALA A 1 164 ? -24.093 -3.419 15.435 1.00 94.94 164 ALA A C 1
ATOM 1242 O O . ALA A 1 164 ? -23.040 -3.544 14.806 1.00 94.94 164 ALA A O 1
ATOM 1243 N N . ILE A 1 165 ? -24.133 -3.219 16.753 1.00 96.88 165 ILE A N 1
ATOM 1244 C CA . ILE A 1 165 ? -22.968 -3.291 17.637 1.00 96.88 165 ILE A CA 1
ATOM 1245 C C . ILE A 1 165 ? -23.136 -4.534 18.507 1.00 96.88 165 ILE A C 1
ATOM 1247 O O . ILE A 1 165 ? -24.112 -4.652 19.248 1.00 96.88 165 ILE A O 1
ATOM 1251 N N . ARG A 1 166 ? -22.181 -5.460 18.429 1.00 95.00 166 ARG A N 1
ATOM 1252 C CA . ARG A 1 166 ? -22.090 -6.627 19.309 1.00 95.00 166 ARG A CA 1
ATOM 1253 C C . ARG A 1 166 ? -20.920 -6.435 20.262 1.00 95.00 166 ARG A C 1
ATOM 1255 O O . ARG A 1 166 ? -19.804 -6.177 19.824 1.00 95.00 166 ARG A O 1
ATOM 1262 N N . ILE A 1 167 ? -21.186 -6.609 21.551 1.00 96.12 167 ILE A N 1
ATOM 1263 C CA . ILE A 1 167 ? -20.171 -6.620 22.604 1.00 96.12 167 ILE A CA 1
ATOM 1264 C C . ILE A 1 167 ? -20.207 -8.004 23.242 1.00 96.12 167 ILE A C 1
ATOM 1266 O O . ILE A 1 167 ? -21.249 -8.438 23.735 1.00 96.12 167 ILE A O 1
ATOM 1270 N N . GLN A 1 168 ? -19.079 -8.701 23.204 1.00 93.81 168 GLN A N 1
ATOM 1271 C CA . GLN A 1 168 ? -18.888 -10.007 23.815 1.00 93.81 168 GLN A CA 1
ATOM 1272 C C . GLN A 1 168 ? -17.665 -9.948 24.726 1.00 93.81 168 GLN A C 1
ATOM 1274 O O . GLN A 1 168 ? -16.613 -9.460 24.325 1.00 93.81 168 GLN A O 1
ATOM 1279 N N . ALA A 1 169 ? -17.785 -10.481 25.938 1.00 95.62 169 ALA A N 1
ATOM 1280 C CA . ALA A 1 169 ? -16.662 -10.637 26.851 1.00 95.62 169 ALA A CA 1
ATOM 1281 C C . ALA A 1 169 ? -16.552 -12.100 27.275 1.00 95.62 169 ALA A C 1
ATOM 1283 O O . ALA A 1 169 ? -17.558 -12.714 27.626 1.00 95.62 169 ALA A O 1
ATOM 1284 N N . ALA A 1 170 ? -15.331 -12.638 27.273 1.00 93.56 170 ALA A N 1
ATOM 1285 C CA . ALA A 1 170 ? -15.054 -13.921 27.920 1.00 93.56 170 ALA A CA 1
ATOM 1286 C C . ALA A 1 170 ? -15.100 -13.799 29.457 1.00 93.56 170 ALA A C 1
ATOM 1288 O O . ALA A 1 170 ? -15.411 -14.762 30.152 1.00 93.56 170 ALA A O 1
ATOM 1289 N N . GLY A 1 171 ? -14.798 -12.603 29.976 1.00 93.75 171 GLY A N 1
ATOM 1290 C CA . GLY A 1 171 ? -14.893 -12.248 31.391 1.00 93.75 171 GLY A CA 1
ATOM 1291 C C . GLY A 1 171 ? -16.094 -11.348 31.686 1.00 93.75 171 GLY A C 1
ATOM 1292 O O . GLY A 1 171 ? -17.226 -11.812 31.777 1.00 93.75 171 GLY A O 1
ATOM 1293 N N . GLN A 1 172 ? -15.839 -10.048 31.857 1.00 92.12 172 GLN A N 1
ATOM 1294 C CA . GLN A 1 172 ? -16.844 -9.054 32.249 1.00 92.12 172 GLN A CA 1
ATOM 1295 C C . GLN A 1 172 ? -16.859 -7.846 31.307 1.00 92.12 172 GLN A C 1
ATOM 1297 O O . GLN A 1 172 ? -15.830 -7.480 30.741 1.00 92.12 172 GLN A O 1
ATOM 1302 N N . VAL A 1 173 ? -18.016 -7.189 31.201 1.00 93.62 173 VAL A N 1
ATOM 1303 C CA . VAL A 1 173 ? -18.161 -5.863 30.583 1.00 93.62 173 VAL A CA 1
ATOM 1304 C C . VAL A 1 173 ? -18.386 -4.853 31.707 1.00 93.62 173 VAL A C 1
ATOM 1306 O O . VAL A 1 173 ? -19.372 -4.955 32.433 1.00 93.62 173 VAL A O 1
ATOM 1309 N N . LEU A 1 174 ? -17.474 -3.892 31.867 1.00 90.75 174 LEU A N 1
ATOM 1310 C CA . LEU A 1 174 ? -17.617 -2.790 32.823 1.00 90.75 174 LEU A CA 1
ATOM 1311 C C . LEU A 1 174 ? -18.112 -1.544 32.086 1.00 90.75 174 LEU A C 1
ATOM 1313 O O . LEU A 1 174 ? -17.469 -1.092 31.142 1.00 90.75 174 LEU A O 1
ATOM 1317 N N . ILE A 1 175 ? -19.239 -0.988 32.526 1.00 91.25 175 ILE A N 1
ATOM 1318 C CA . ILE A 1 175 ? -19.793 0.266 32.008 1.00 91.25 175 ILE A CA 1
ATOM 1319 C C . ILE A 1 175 ? -19.847 1.238 33.181 1.00 91.25 175 ILE A C 1
ATOM 1321 O O . ILE A 1 175 ? -20.633 1.044 34.107 1.00 91.25 175 ILE A O 1
ATOM 1325 N N . ASN A 1 176 ? -18.988 2.254 33.150 1.00 87.56 176 ASN A N 1
ATOM 1326 C CA . ASN A 1 176 ? -18.969 3.308 34.159 1.00 87.56 176 ASN A CA 1
ATOM 1327 C C . ASN A 1 176 ? -19.801 4.497 33.670 1.00 87.56 176 ASN A C 1
ATOM 1329 O O . ASN A 1 176 ? -19.789 4.808 32.477 1.00 87.56 176 ASN A O 1
ATOM 1333 N N . SER A 1 177 ? -20.525 5.125 34.597 1.00 80.50 177 SER A N 1
ATOM 1334 C CA . SER A 1 177 ? -21.279 6.366 34.379 1.00 80.50 177 SER A CA 1
ATOM 1335 C C . SER A 1 177 ? -20.381 7.592 34.388 1.00 80.50 177 SER A C 1
ATOM 1337 O O . SER A 1 177 ? -19.499 7.623 35.279 1.00 80.50 177 SER A O 1
#

pLDDT: mean 90.21, std 13.49, range [40.47, 98.69]